Protein AF-A0A0A5HXQ7-F1 (afdb_monomer_lite)

pLDDT: mean 71.56, std 8.6, range [37.03, 85.19]

Sequence (110 aa):
MSVITANWIISIINKSDFITLTEGSIRYRYRGQLSAYISSHIQMPKQASHQLSRFYWDLDKVALEILNLGLKERNAQRPEYMLPQIQLAIEPHYHALAKVYSADLLGRIF

Secondary structure (DSSP, 8-state):
--HHHHHHHHHHHHHS-TTT--HHHHHHHSTTHHHHHHHHHS---SS--HHHHHHHHHHHHHHHHHHHHHHHH-SSS-GGGGHHHHHHHHHHHHHHHHTTS-HHHHHHH-

Structure (mmCIF, N/CA/C/O backbone):
data_AF-A0A0A5HXQ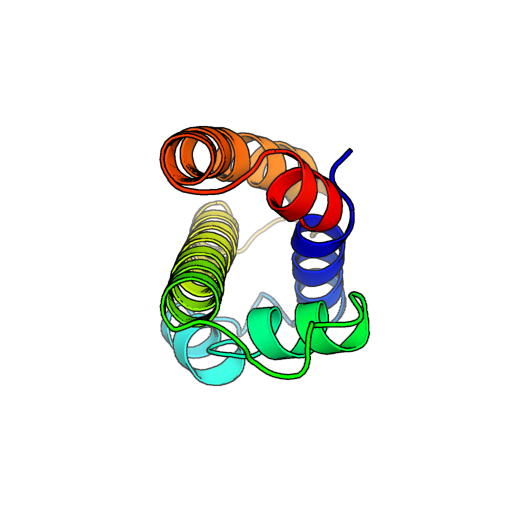7-F1
#
_entry.id   AF-A0A0A5HXQ7-F1
#
loop_
_atom_site.group_PDB
_atom_site.id
_atom_site.type_symbol
_atom_site.label_atom_id
_atom_site.label_alt_id
_atom_site.label_comp_id
_atom_site.label_asym_id
_atom_site.label_entity_id
_atom_site.label_seq_id
_atom_site.pdbx_PDB_ins_code
_atom_site.Cartn_x
_atom_site.Cartn_y
_atom_site.Cartn_z
_atom_site.occupancy
_atom_site.B_iso_or_equiv
_atom_site.auth_seq_id
_atom_site.auth_comp_id
_atom_site.auth_asym_id
_atom_site.auth_atom_id
_atom_site.pdbx_PDB_model_num
ATOM 1 N N . MET A 1 1 ? 3.693 14.215 -6.697 1.00 37.03 1 MET A N 1
ATOM 2 C CA . MET A 1 1 ? 2.608 13.556 -5.940 1.00 37.03 1 MET A CA 1
ATOM 3 C C . MET A 1 1 ? 2.292 12.305 -6.727 1.00 37.03 1 MET A C 1
ATOM 5 O O . MET A 1 1 ? 2.078 12.439 -7.918 1.00 37.03 1 MET A O 1
ATOM 9 N N . SER A 1 2 ? 2.378 11.115 -6.170 1.00 53.16 2 SER A N 1
ATOM 10 C CA . SER A 1 2 ? 1.817 10.677 -4.899 1.00 53.16 2 SER A CA 1
ATOM 11 C C . SER A 1 2 ? 0.629 9.727 -5.067 1.00 53.16 2 SER A C 1
ATOM 13 O O . SER A 1 2 ? 0.005 9.399 -4.068 1.00 53.16 2 SER A O 1
ATOM 15 N N . VAL A 1 3 ? 0.164 9.446 -6.291 1.00 61.25 3 VAL A N 1
ATOM 16 C CA . VAL A 1 3 ? -1.292 9.344 -6.518 1.00 61.25 3 VAL A CA 1
ATOM 17 C C . VAL A 1 3 ? -1.858 7.974 -6.154 1.00 61.25 3 VAL A C 1
ATOM 19 O O . VAL A 1 3 ? -2.848 7.906 -5.435 1.00 61.25 3 VAL A O 1
ATOM 22 N N . ILE A 1 4 ? -1.276 6.868 -6.619 1.00 69.75 4 ILE A N 1
ATOM 23 C CA . ILE A 1 4 ? -1.987 5.577 -6.588 1.00 69.75 4 ILE A CA 1
ATOM 24 C C . ILE A 1 4 ? -1.945 4.931 -5.202 1.00 69.75 4 ILE A C 1
ATOM 26 O O . ILE A 1 4 ? -2.989 4.532 -4.685 1.00 69.75 4 ILE A O 1
ATOM 30 N N . THR A 1 5 ? -0.772 4.861 -4.570 1.00 70.69 5 THR A N 1
ATOM 31 C CA . THR A 1 5 ? -0.638 4.238 -3.241 1.00 70.69 5 THR A CA 1
ATOM 32 C C . THR A 1 5 ? -1.362 5.050 -2.168 1.00 70.69 5 THR A C 1
ATOM 34 O O . THR A 1 5 ? -2.112 4.482 -1.373 1.00 70.69 5 THR A O 1
ATOM 37 N N . ALA A 1 6 ? -1.222 6.382 -2.178 1.00 70.81 6 ALA A N 1
ATOM 38 C CA . ALA A 1 6 ? -1.939 7.241 -1.239 1.00 70.81 6 ALA A CA 1
ATOM 39 C C . ALA A 1 6 ? -3.460 7.171 -1.452 1.00 70.81 6 ALA A C 1
ATOM 41 O O . ALA A 1 6 ? -4.195 6.985 -0.485 1.00 70.81 6 ALA A O 1
ATOM 42 N N . ASN A 1 7 ? -3.948 7.222 -2.700 1.00 73.88 7 ASN A N 1
ATOM 43 C CA . ASN A 1 7 ? -5.384 7.097 -2.983 1.00 73.88 7 ASN A CA 1
ATOM 44 C 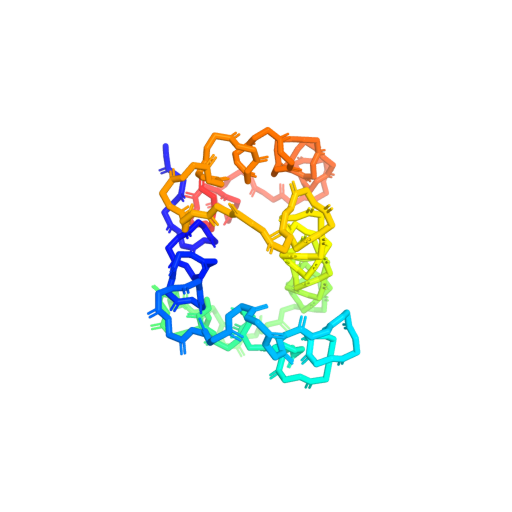C . ASN A 1 7 ? -5.950 5.745 -2.549 1.00 73.88 7 ASN A C 1
ATOM 46 O O . ASN A 1 7 ? -7.075 5.683 -2.050 1.00 73.88 7 ASN A O 1
ATOM 50 N N . TRP A 1 8 ? -5.185 4.665 -2.711 1.00 78.75 8 TRP A N 1
ATOM 51 C CA . TRP A 1 8 ? -5.596 3.347 -2.242 1.00 78.75 8 TRP A CA 1
ATOM 52 C C . TRP A 1 8 ? -5.744 3.307 -0.717 1.00 78.75 8 TRP A C 1
ATOM 54 O O . TRP A 1 8 ? -6.784 2.870 -0.215 1.00 78.75 8 TRP A O 1
ATOM 64 N N . ILE A 1 9 ? -4.754 3.830 0.015 1.00 75.38 9 ILE A N 1
ATOM 65 C CA . ILE A 1 9 ? -4.790 3.928 1.481 1.00 75.38 9 ILE A CA 1
ATOM 66 C C . ILE A 1 9 ? -5.987 4.784 1.928 1.00 75.38 9 ILE A C 1
ATOM 68 O O . ILE A 1 9 ? -6.769 4.344 2.769 1.00 75.38 9 ILE A O 1
ATOM 72 N N . ILE A 1 10 ? -6.202 5.953 1.315 1.00 73.44 10 ILE A N 1
ATOM 73 C CA . ILE A 1 10 ? -7.352 6.833 1.595 1.00 73.44 10 ILE A CA 1
ATOM 74 C C . ILE A 1 10 ? -8.681 6.113 1.320 1.00 73.44 10 ILE A C 1
ATOM 76 O O . ILE A 1 10 ? -9.624 6.218 2.103 1.00 73.44 10 ILE A O 1
ATOM 80 N N . SER A 1 11 ? -8.768 5.345 0.231 1.00 77.75 11 SER A N 1
ATOM 81 C CA . SER A 1 11 ? -9.949 4.543 -0.110 1.00 77.75 11 SER A CA 1
ATOM 82 C C . SER A 1 11 ? -10.278 3.518 0.977 1.00 77.75 11 SER A C 1
ATOM 84 O O . SER A 1 11 ? -11.445 3.372 1.343 1.00 77.75 11 SER A O 1
ATOM 86 N N . ILE A 1 12 ? -9.269 2.810 1.495 1.00 76.94 12 ILE A N 1
ATOM 87 C CA . ILE A 1 12 ? -9.452 1.860 2.601 1.00 76.94 12 ILE A CA 1
ATOM 88 C C . ILE A 1 12 ? -9.931 2.594 3.840 1.00 76.94 12 ILE A C 1
ATOM 90 O O . ILE A 1 12 ? -10.884 2.158 4.484 1.00 76.94 12 ILE A O 1
ATOM 94 N N . ILE A 1 13 ? -9.286 3.715 4.140 1.00 72.62 13 ILE A N 1
ATOM 95 C CA . ILE A 1 13 ? -9.577 4.517 5.313 1.00 72.62 13 ILE A CA 1
ATOM 96 C C . ILE A 1 13 ? -11.037 4.986 5.297 1.00 72.62 13 ILE A C 1
ATOM 98 O O . ILE A 1 13 ? -11.768 4.769 6.253 1.00 72.62 13 ILE A O 1
ATOM 102 N N . ASN A 1 14 ? -11.517 5.522 4.178 1.00 72.44 14 ASN A N 1
ATOM 103 C CA . ASN A 1 14 ? -12.885 6.033 4.074 1.00 72.44 14 ASN A CA 1
ATOM 104 C C . ASN A 1 14 ? -13.972 4.945 4.127 1.00 72.44 14 ASN A C 1
ATOM 106 O O . ASN A 1 14 ? -15.138 5.261 4.355 1.00 72.44 14 ASN A O 1
ATOM 110 N N . LYS A 1 15 ? -13.621 3.677 3.883 1.00 75.75 15 LYS A N 1
ATOM 111 C CA . LYS A 1 15 ? -14.564 2.543 3.847 1.00 75.75 15 LYS A CA 1
ATOM 112 C C . LYS A 1 15 ? -14.491 1.646 5.082 1.00 75.75 15 LYS A C 1
ATOM 114 O O . LYS A 1 15 ? -15.309 0.737 5.211 1.00 75.75 15 LYS A O 1
ATOM 119 N N . SER A 1 16 ? -13.504 1.851 5.950 1.00 73.81 16 SER A N 1
ATOM 120 C CA . SER A 1 16 ? -13.252 0.983 7.100 1.00 73.81 16 SER A CA 1
ATOM 121 C C . SER A 1 16 ? -13.843 1.571 8.373 1.00 73.81 16 SER A C 1
ATOM 123 O O . SER A 1 16 ? -13.644 2.743 8.676 1.00 73.81 16 SER A O 1
ATOM 125 N N . ASP A 1 17 ? -14.512 0.732 9.161 1.00 71.06 17 ASP A N 1
ATOM 126 C CA . ASP A 1 17 ? -14.817 1.061 10.551 1.00 71.06 17 ASP A CA 1
ATOM 127 C C . ASP A 1 17 ? -13.576 0.807 11.417 1.00 71.06 17 ASP A C 1
ATOM 129 O O . ASP A 1 17 ? -13.220 -0.338 11.714 1.00 71.06 17 ASP A O 1
ATOM 133 N N . PHE A 1 18 ? -12.913 1.891 11.810 1.00 65.31 18 PHE A N 1
ATOM 134 C CA . PHE A 1 18 ? -11.675 1.862 12.588 1.00 65.31 18 PHE A CA 1
ATOM 135 C C . PHE A 1 18 ? -11.840 1.331 14.006 1.00 65.31 18 PHE A C 1
ATOM 137 O O . PHE A 1 18 ? -10.861 0.868 14.578 1.00 65.31 18 PHE A O 1
ATOM 144 N N . ILE A 1 19 ? -13.054 1.338 14.558 1.00 64.75 19 ILE A N 1
ATOM 145 C CA . ILE A 1 19 ? -13.314 0.807 15.903 1.00 64.75 19 ILE A CA 1
ATOM 146 C C . ILE A 1 19 ? -13.135 -0.719 15.912 1.00 64.75 19 ILE A C 1
ATOM 148 O O . ILE A 1 19 ? -12.761 -1.311 16.923 1.00 64.75 19 ILE A O 1
ATOM 152 N N . THR A 1 20 ? -13.372 -1.365 14.768 1.00 69.62 20 THR A N 1
ATOM 153 C CA . THR A 1 20 ? -13.322 -2.827 14.618 1.00 69.62 20 THR A CA 1
ATOM 154 C C . THR A 1 20 ? -12.070 -3.322 13.894 1.00 69.62 20 THR A C 1
ATOM 156 O O . THR A 1 20 ? -11.840 -4.533 13.796 1.00 69.62 20 THR A O 1
ATOM 159 N N . LEU A 1 21 ? -11.255 -2.409 13.359 1.00 71.44 21 LEU A N 1
ATOM 160 C CA . LEU A 1 21 ? -10.096 -2.758 12.553 1.00 71.44 21 LEU A CA 1
ATOM 161 C C . LEU A 1 21 ? -8.926 -3.150 13.462 1.00 71.44 21 LEU A C 1
ATOM 163 O O . LEU A 1 21 ? -8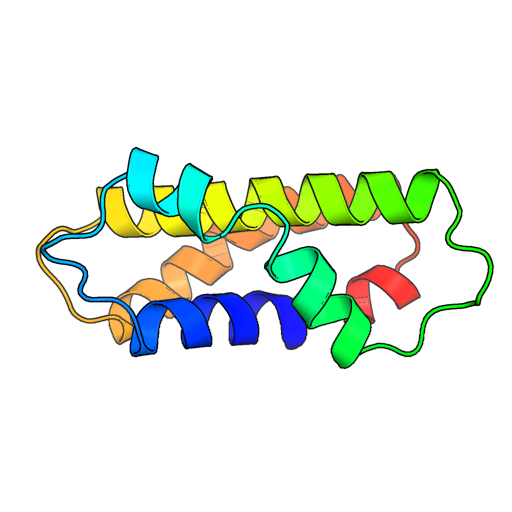.391 -2.344 14.213 1.00 71.44 21 LEU A O 1
ATOM 167 N N . THR A 1 22 ? -8.506 -4.410 13.380 1.00 74.94 22 THR A N 1
ATOM 168 C CA . THR A 1 22 ? -7.320 -4.920 14.082 1.00 74.94 22 THR A CA 1
ATOM 169 C C . THR A 1 22 ? -6.137 -5.071 13.129 1.00 74.94 22 THR A C 1
ATOM 171 O O . THR A 1 22 ? -6.321 -5.206 11.917 1.00 74.94 22 THR A O 1
ATOM 174 N N . GLU A 1 23 ? -4.915 -5.155 13.665 1.00 72.88 23 GLU A N 1
ATOM 175 C CA . GLU A 1 23 ? -3.719 -5.475 12.867 1.00 72.88 23 GLU A CA 1
ATOM 176 C C . GLU A 1 23 ? -3.907 -6.780 12.062 1.00 72.88 23 GLU A C 1
ATOM 178 O O . GLU A 1 23 ? -3.569 -6.855 10.878 1.00 72.88 23 GLU A O 1
ATOM 183 N N . GLY A 1 24 ? -4.527 -7.796 12.675 1.00 77.94 24 GLY A N 1
ATOM 184 C CA . GLY A 1 24 ? -4.885 -9.044 11.996 1.00 77.94 24 GLY A CA 1
ATOM 185 C C . GLY A 1 24 ? -5.893 -8.839 10.860 1.00 77.94 24 GLY A C 1
ATOM 186 O O . GLY A 1 24 ? -5.735 -9.424 9.788 1.00 77.94 24 GLY A O 1
ATOM 187 N N . SER A 1 25 ? -6.883 -7.960 11.051 1.00 79.19 25 SER A N 1
ATOM 188 C CA . SER A 1 25 ? -7.862 -7.616 10.012 1.00 79.19 25 SER A CA 1
ATOM 189 C C . SER A 1 25 ? -7.210 -6.931 8.815 1.00 79.19 25 SER A C 1
ATOM 191 O O . SER A 1 25 ? -7.559 -7.258 7.683 1.00 79.19 25 SER A O 1
ATOM 193 N N . ILE A 1 26 ? -6.241 -6.037 9.042 1.00 76.88 26 ILE A N 1
ATOM 194 C CA . ILE A 1 26 ? -5.493 -5.374 7.965 1.00 76.88 26 ILE A CA 1
ATOM 195 C C . ILE A 1 26 ? -4.730 -6.402 7.131 1.00 76.88 26 ILE A C 1
ATOM 197 O O . ILE A 1 26 ? -4.914 -6.479 5.916 1.00 76.88 26 ILE A O 1
ATOM 201 N N . ARG A 1 27 ? -3.904 -7.222 7.793 1.00 77.69 27 ARG A N 1
ATOM 202 C CA . ARG A 1 27 ? -3.052 -8.213 7.120 1.00 77.69 27 ARG A CA 1
ATOM 203 C C . ARG A 1 27 ? -3.863 -9.277 6.385 1.00 77.69 27 ARG A C 1
ATOM 205 O O . ARG A 1 27 ? -3.404 -9.777 5.365 1.00 77.69 27 ARG A O 1
ATOM 212 N N . TYR A 1 28 ? -5.039 -9.644 6.894 1.00 82.75 28 TYR A N 1
ATOM 213 C CA . TYR A 1 28 ? -5.890 -10.644 6.253 1.00 82.75 28 TYR A CA 1
ATOM 214 C C . TYR A 1 28 ? -6.724 -10.062 5.104 1.00 82.75 28 TYR A C 1
ATOM 216 O O . TYR A 1 28 ? -6.747 -10.646 4.025 1.00 82.75 28 TYR A O 1
ATOM 224 N N . ARG A 1 29 ? -7.390 -8.913 5.300 1.00 83.00 29 ARG A N 1
ATOM 225 C CA . ARG A 1 29 ? -8.314 -8.355 4.295 1.00 83.00 29 ARG A CA 1
ATOM 226 C C . ARG A 1 29 ? -7.598 -7.698 3.123 1.00 83.00 29 ARG A C 1
ATOM 228 O O . ARG A 1 29 ? -8.056 -7.849 1.997 1.00 83.00 29 ARG A O 1
ATOM 235 N N . TYR A 1 30 ? -6.517 -6.962 3.374 1.00 82.56 30 TYR A N 1
ATOM 236 C CA . TYR A 1 30 ? -5.933 -6.064 2.369 1.00 82.56 30 TYR A CA 1
ATOM 237 C C . TYR A 1 30 ? -4.689 -6.621 1.676 1.00 82.56 30 TYR A C 1
ATOM 239 O O . TYR A 1 30 ? -4.178 -5.997 0.748 1.00 82.56 30 TYR A O 1
ATOM 247 N N . ARG A 1 31 ? -4.226 -7.813 2.067 1.00 81.94 31 ARG A N 1
ATOM 248 C CA . ARG A 1 31 ? -3.113 -8.492 1.396 1.00 81.94 31 ARG A CA 1
ATOM 249 C C . ARG A 1 31 ? -3.446 -8.783 -0.068 1.00 81.94 31 ARG A C 1
ATOM 251 O O . ARG A 1 31 ? -4.498 -9.324 -0.390 1.00 81.94 31 ARG A O 1
ATOM 258 N N . GLY A 1 32 ? -2.518 -8.438 -0.945 1.00 81.44 32 GLY A N 1
ATOM 259 C CA . GLY A 1 32 ? -2.591 -8.514 -2.399 1.00 81.44 32 GLY A CA 1
ATOM 260 C C . GLY A 1 32 ? -3.505 -7.470 -3.042 1.00 81.44 32 GLY A C 1
ATOM 261 O O . GLY A 1 32 ? -3.526 -7.367 -4.270 1.00 81.44 32 GLY A O 1
ATOM 262 N N . GLN A 1 33 ? -4.268 -6.693 -2.263 1.00 85.19 33 GLN A N 1
ATOM 263 C CA . GLN A 1 33 ? -5.268 -5.786 -2.824 1.00 85.19 33 GLN A CA 1
ATOM 264 C C . GLN A 1 33 ? -4.659 -4.504 -3.395 1.00 85.19 33 GLN A C 1
ATOM 266 O O . GLN A 1 33 ? -5.204 -3.983 -4.369 1.00 85.19 33 GLN A O 1
ATOM 271 N N . LEU A 1 34 ? -3.535 -4.009 -2.860 1.00 81.94 34 LEU A N 1
ATOM 272 C CA . LEU A 1 34 ? -2.844 -2.861 -3.460 1.00 81.94 34 LEU A CA 1
ATOM 273 C C . LEU A 1 34 ? -2.270 -3.257 -4.819 1.00 81.94 34 LEU A C 1
ATOM 275 O O . LEU A 1 34 ? -2.422 -2.529 -5.794 1.00 81.94 34 LEU A O 1
ATOM 279 N N . SER A 1 35 ? -1.684 -4.448 -4.908 1.00 80.25 35 SER A N 1
ATOM 280 C CA . SER A 1 35 ? -1.166 -4.996 -6.168 1.00 80.25 35 SER A CA 1
ATOM 281 C C . SER A 1 35 ? -2.258 -5.090 -7.247 1.00 80.25 35 SER A C 1
ATOM 283 O O . SER A 1 35 ? -2.061 -4.663 -8.389 1.00 80.25 35 SER A O 1
ATOM 285 N N . ALA A 1 36 ? -3.441 -5.595 -6.877 1.00 82.38 36 ALA A N 1
ATOM 286 C CA . ALA A 1 36 ? -4.606 -5.647 -7.760 1.00 82.38 36 ALA A CA 1
ATOM 287 C C . ALA A 1 36 ? -5.118 -4.247 -8.146 1.00 82.38 36 ALA A C 1
ATOM 289 O O . ALA A 1 36 ? -5.454 -4.014 -9.307 1.00 82.38 36 ALA A O 1
ATOM 290 N N . TYR A 1 37 ? -5.136 -3.304 -7.199 1.00 84.81 37 TYR A N 1
ATOM 291 C CA . TYR A 1 37 ? -5.525 -1.917 -7.450 1.00 84.81 37 TYR A CA 1
ATOM 292 C C . TYR A 1 37 ? -4.560 -1.215 -8.410 1.00 84.81 37 TYR A C 1
ATOM 294 O O . TYR A 1 37 ? -4.995 -0.584 -9.367 1.00 84.81 37 TYR A O 1
ATOM 302 N N . ILE A 1 38 ? -3.248 -1.367 -8.229 1.00 78.88 38 ILE A N 1
ATOM 303 C CA . ILE A 1 38 ? -2.267 -0.780 -9.147 1.00 78.88 38 ILE A CA 1
ATOM 304 C C . ILE A 1 38 ? -2.416 -1.386 -10.547 1.00 78.88 38 ILE A C 1
ATOM 306 O O . ILE A 1 38 ? -2.400 -0.654 -11.533 1.00 78.88 38 ILE A O 1
ATOM 310 N N . SER A 1 39 ? -2.632 -2.700 -10.641 1.00 79.00 39 SER A N 1
ATOM 311 C CA . SER A 1 39 ? -2.811 -3.388 -11.928 1.00 79.00 39 SER A CA 1
ATOM 312 C C . SER A 1 39 ? -4.044 -2.910 -12.704 1.00 79.00 39 SER A C 1
ATOM 314 O O . SER A 1 39 ? -4.060 -2.997 -13.929 1.00 79.00 39 SER A O 1
ATOM 316 N N . SER A 1 40 ? -5.075 -2.399 -12.020 1.00 81.56 40 SER A N 1
ATOM 317 C CA . SER A 1 40 ? -6.254 -1.821 -12.677 1.00 81.56 40 SER A CA 1
ATOM 318 C C . SER A 1 40 ? -6.080 -0.355 -13.088 1.00 81.56 40 SER A C 1
ATOM 320 O O . SER A 1 40 ? -6.822 0.115 -13.946 1.00 81.56 40 SER A O 1
ATOM 322 N N . HIS A 1 41 ? -5.096 0.355 -12.525 1.00 79.25 41 HIS A N 1
ATOM 323 C CA . HIS A 1 41 ? -4.833 1.775 -12.806 1.00 79.25 41 HIS A CA 1
ATOM 324 C C . HIS A 1 41 ? -3.603 2.001 -13.695 1.00 79.25 41 HIS A C 1
ATOM 326 O O . HIS A 1 41 ? -3.465 3.062 -14.301 1.00 79.25 41 HIS A O 1
ATOM 332 N N . ILE A 1 42 ? -2.717 1.010 -13.806 1.00 77.00 42 ILE A N 1
ATOM 333 C CA . ILE A 1 42 ? -1.531 1.047 -14.659 1.00 77.00 42 ILE A CA 1
ATOM 334 C C . ILE A 1 42 ? -1.609 -0.117 -15.646 1.00 77.00 42 ILE A C 1
ATOM 336 O O . ILE A 1 42 ? -1.599 -1.280 -15.249 1.00 77.00 42 ILE A O 1
ATOM 340 N N . GLN A 1 43 ? -1.626 0.184 -16.949 1.00 68.50 43 GLN A N 1
ATOM 341 C CA . GLN A 1 43 ? -1.481 -0.850 -17.974 1.00 68.50 43 GLN A CA 1
ATOM 342 C C . GLN A 1 43 ? -0.094 -1.492 -17.881 1.00 68.50 43 GLN A C 1
ATOM 344 O O . GLN A 1 43 ? 0.931 -0.861 -18.144 1.00 68.50 43 GLN A O 1
ATOM 349 N N . MET A 1 44 ? -0.083 -2.764 -17.491 1.00 64.75 44 MET A N 1
ATOM 350 C CA . MET A 1 44 ? 1.127 -3.556 -17.323 1.00 64.75 44 MET A CA 1
ATOM 351 C C . MET A 1 44 ? 1.583 -4.160 -18.658 1.00 64.75 44 MET A C 1
ATOM 353 O O . MET A 1 44 ? 0.748 -4.608 -19.452 1.00 64.75 44 MET A O 1
ATOM 357 N N . PRO A 1 45 ? 2.899 -4.272 -18.904 1.00 63.06 45 PRO A N 1
ATOM 358 C CA . PRO A 1 45 ? 3.391 -5.154 -19.951 1.00 63.06 45 PRO A CA 1
ATOM 359 C C . PRO A 1 45 ? 2.978 -6.604 -19.640 1.00 63.06 45 PRO A C 1
ATOM 361 O O . PRO A 1 45 ? 3.109 -7.071 -18.511 1.00 63.06 45 PRO A O 1
ATOM 364 N N . LYS A 1 46 ? 2.484 -7.331 -20.655 1.00 60.62 46 LYS A N 1
ATOM 365 C CA . LYS A 1 46 ? 1.919 -8.696 -20.529 1.00 60.62 46 LYS A CA 1
ATOM 366 C C . LYS A 1 46 ? 2.879 -9.730 -19.921 1.00 60.62 46 LYS A C 1
ATOM 368 O O . LYS A 1 46 ? 2.438 -10.781 -19.471 1.00 60.62 46 LYS A O 1
ATOM 373 N N . GLN A 1 47 ? 4.176 -9.440 -19.908 1.00 59.41 47 GLN A N 1
ATOM 374 C CA . GLN A 1 47 ? 5.191 -10.211 -19.201 1.00 59.41 47 GLN A CA 1
ATOM 375 C C . GLN A 1 47 ? 5.541 -9.473 -17.907 1.00 59.41 47 GLN A C 1
ATOM 377 O O . GLN A 1 47 ? 6.484 -8.684 -17.865 1.00 59.41 47 GLN A O 1
ATOM 382 N N . ALA A 1 48 ? 4.764 -9.706 -16.849 1.00 60.47 48 ALA A N 1
ATOM 383 C CA . ALA A 1 48 ? 5.134 -9.227 -15.526 1.00 60.47 48 ALA A CA 1
ATOM 384 C C . ALA A 1 48 ? 6.430 -9.937 -15.114 1.00 60.47 48 ALA A C 1
ATOM 386 O O . ALA A 1 48 ? 6.435 -11.135 -14.823 1.00 60.47 48 ALA A O 1
ATOM 387 N N . SER A 1 49 ? 7.552 -9.218 -15.144 1.00 70.94 49 SER A N 1
ATOM 388 C CA . SER A 1 49 ? 8.824 -9.779 -14.704 1.00 70.94 49 SER A CA 1
ATOM 389 C C . SER A 1 49 ? 8.728 -10.153 -13.221 1.00 70.94 49 SER A C 1
ATOM 391 O O . SER A 1 49 ? 8.002 -9.536 -12.437 1.00 70.94 49 SER A O 1
ATOM 393 N N . HIS A 1 50 ? 9.486 -11.161 -12.799 1.00 79.00 50 HIS A N 1
ATOM 394 C CA . HIS A 1 50 ? 9.560 -11.550 -11.388 1.00 79.00 50 HIS A CA 1
ATOM 395 C C . HIS A 1 50 ? 9.967 -10.372 -10.471 1.00 79.00 50 HIS A C 1
ATOM 397 O O . HIS A 1 50 ? 9.527 -10.293 -9.326 1.00 79.00 50 HIS A O 1
ATOM 403 N N . GLN A 1 51 ? 10.741 -9.412 -10.989 1.00 74.06 51 GLN A N 1
ATOM 404 C CA . GLN A 1 51 ? 11.077 -8.165 -10.293 1.00 74.06 51 GLN A CA 1
ATOM 405 C C . GLN A 1 51 ? 9.845 -7.283 -10.049 1.00 74.06 51 GLN A C 1
ATOM 407 O O . GLN A 1 51 ? 9.695 -6.747 -8.957 1.00 74.06 51 GLN A O 1
ATOM 412 N N . LEU A 1 52 ? 8.937 -7.184 -11.023 1.00 74.38 52 LEU A N 1
ATOM 413 C CA . LEU A 1 52 ? 7.688 -6.430 -10.907 1.00 74.38 52 LEU A CA 1
ATOM 414 C C . LEU A 1 52 ? 6.748 -7.045 -9.857 1.00 74.38 52 LEU A C 1
ATOM 416 O O . LEU A 1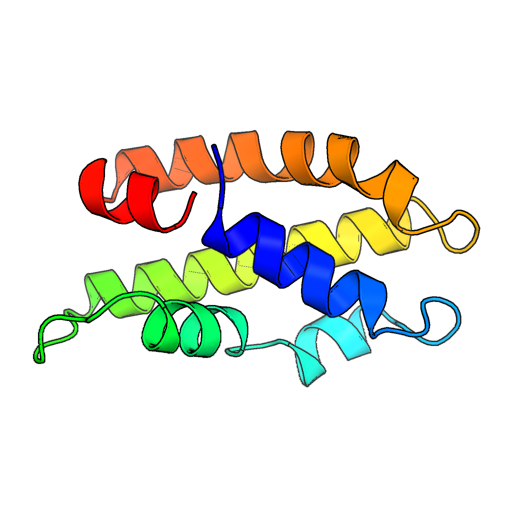 52 ? 6.149 -6.337 -9.056 1.00 74.38 52 LEU A O 1
ATOM 420 N N . SER A 1 53 ? 6.672 -8.378 -9.812 1.00 78.25 53 SER A N 1
ATOM 421 C CA . SER A 1 53 ? 5.884 -9.088 -8.792 1.00 78.25 53 SER A CA 1
ATOM 422 C C . SER A 1 53 ? 6.451 -8.885 -7.382 1.00 78.25 53 SER A C 1
ATOM 424 O O . SER A 1 53 ? 5.693 -8.675 -6.437 1.00 78.25 53 SER A O 1
ATOM 426 N N . ARG A 1 54 ? 7.785 -8.906 -7.232 1.00 80.31 54 ARG A N 1
ATOM 427 C CA . ARG A 1 54 ? 8.451 -8.593 -5.955 1.00 80.31 54 ARG A CA 1
ATOM 428 C C . ARG A 1 54 ? 8.203 -7.159 -5.518 1.00 80.31 54 ARG A C 1
ATOM 430 O O . ARG A 1 54 ? 7.873 -6.930 -4.363 1.00 80.31 54 ARG A O 1
ATOM 437 N N . PHE A 1 55 ? 8.307 -6.225 -6.452 1.00 79.06 55 PHE A N 1
ATOM 438 C CA . PHE A 1 55 ? 8.029 -4.824 -6.202 1.00 79.06 55 PHE A CA 1
ATOM 439 C C . PHE A 1 55 ? 6.616 -4.607 -5.658 1.00 79.06 55 PHE A C 1
ATOM 441 O O . PHE A 1 55 ? 6.451 -3.955 -4.631 1.00 79.06 55 PHE A O 1
ATOM 448 N N . TYR A 1 56 ? 5.608 -5.219 -6.282 1.00 77.62 56 TYR A N 1
ATOM 449 C CA . TYR A 1 56 ? 4.238 -5.153 -5.783 1.00 77.62 56 TYR A CA 1
ATOM 450 C C . TYR A 1 56 ? 4.077 -5.750 -4.401 1.00 77.62 56 TYR A C 1
ATOM 452 O O . TYR A 1 56 ? 3.438 -5.146 -3.551 1.00 77.62 56 TYR A O 1
ATOM 460 N N . TRP A 1 57 ? 4.711 -6.890 -4.153 1.00 81.06 57 TRP A N 1
ATOM 461 C CA . TRP A 1 57 ? 4.691 -7.511 -2.839 1.00 81.06 57 TRP A CA 1
ATOM 462 C C . TRP A 1 57 ? 5.316 -6.625 -1.755 1.00 81.06 57 TRP A C 1
ATOM 464 O O . TRP A 1 57 ? 4.820 -6.580 -0.630 1.00 81.06 57 TRP A O 1
ATOM 474 N N . ASP A 1 58 ? 6.393 -5.910 -2.078 1.00 80.50 58 ASP A N 1
ATOM 475 C CA . ASP A 1 58 ? 7.037 -4.986 -1.147 1.00 80.50 58 ASP A CA 1
ATOM 476 C C . ASP A 1 58 ? 6.190 -3.727 -0.918 1.00 80.50 58 ASP A C 1
ATOM 478 O O . ASP A 1 58 ? 6.053 -3.299 0.226 1.00 80.50 58 ASP A O 1
ATOM 482 N N . LEU A 1 59 ? 5.531 -3.197 -1.953 1.00 77.44 59 LEU A N 1
ATOM 483 C CA . LEU A 1 59 ? 4.544 -2.119 -1.806 1.00 77.44 59 LEU A CA 1
ATOM 484 C C . LEU A 1 59 ? 3.373 -2.520 -0.911 1.00 77.44 59 LEU A C 1
ATOM 486 O O . LEU A 1 59 ? 2.940 -1.745 -0.063 1.00 77.44 59 LEU A O 1
ATOM 490 N N . ASP A 1 60 ? 2.875 -3.739 -1.091 1.00 80.75 60 ASP A N 1
ATOM 491 C CA . ASP A 1 60 ? 1.773 -4.296 -0.318 1.00 80.75 60 ASP A CA 1
ATOM 492 C C . ASP A 1 60 ? 2.146 -4.351 1.174 1.00 80.75 60 ASP A C 1
ATOM 494 O O . ASP A 1 60 ? 1.391 -3.885 2.022 1.00 80.75 60 ASP A O 1
ATOM 498 N N . LYS A 1 61 ? 3.361 -4.813 1.511 1.00 81.44 61 LYS A N 1
ATOM 499 C CA . LYS A 1 61 ? 3.870 -4.786 2.896 1.00 81.44 61 LYS A CA 1
ATOM 500 C C . LYS A 1 61 ? 3.941 -3.372 3.460 1.00 81.44 61 LYS A C 1
ATOM 502 O O . LYS A 1 61 ? 3.488 -3.160 4.580 1.00 81.44 61 LYS A O 1
ATOM 507 N N . VAL A 1 62 ? 4.501 -2.437 2.694 1.00 78.62 62 VAL A N 1
ATOM 508 C CA . VAL A 1 62 ? 4.657 -1.035 3.097 1.00 78.62 62 VAL A CA 1
ATOM 509 C C . VAL A 1 62 ? 3.297 -0.419 3.400 1.00 78.62 62 VAL A C 1
ATOM 511 O O . VAL A 1 62 ? 3.094 0.154 4.464 1.00 78.62 62 VAL A O 1
ATOM 514 N N . ALA A 1 63 ? 2.323 -0.594 2.510 1.00 78.44 63 ALA A N 1
ATOM 515 C CA . ALA A 1 63 ? 0.995 -0.035 2.702 1.00 78.44 63 ALA A CA 1
ATOM 516 C C . ALA A 1 63 ? 0.258 -0.664 3.898 1.00 78.44 63 ALA A C 1
ATOM 518 O O . ALA A 1 63 ? -0.433 0.042 4.633 1.00 78.44 63 ALA A O 1
ATOM 519 N N . LEU A 1 64 ? 0.446 -1.964 4.152 1.00 80.44 64 LEU A N 1
ATOM 520 C CA . LEU A 1 64 ? -0.075 -2.625 5.355 1.00 80.44 64 LEU A CA 1
ATOM 521 C C . LEU A 1 64 ? 0.606 -2.120 6.637 1.00 80.44 64 LEU A C 1
ATOM 523 O O . LEU A 1 64 ? -0.067 -1.969 7.655 1.00 80.44 64 LEU A O 1
ATOM 527 N N . GLU A 1 65 ? 1.914 -1.858 6.604 1.00 78.12 65 GLU A N 1
ATOM 528 C CA . GLU A 1 65 ? 2.658 -1.275 7.724 1.00 78.12 65 GLU A CA 1
ATOM 529 C C . GLU A 1 65 ? 2.169 0.142 8.029 1.00 78.12 65 GLU A C 1
ATOM 531 O O . GLU A 1 65 ? 1.881 0.441 9.183 1.00 78.12 65 GLU A O 1
ATOM 536 N N . ILE A 1 66 ? 1.956 0.966 7.003 1.00 74.69 66 ILE A N 1
ATOM 537 C CA . ILE A 1 66 ? 1.394 2.314 7.137 1.00 74.69 66 ILE A CA 1
ATOM 538 C C . ILE A 1 66 ? -0.019 2.276 7.728 1.00 74.69 66 ILE A C 1
ATOM 540 O O . ILE A 1 66 ? -0.314 3.018 8.661 1.00 74.69 66 ILE A O 1
ATOM 544 N N . LEU A 1 67 ? -0.893 1.395 7.229 1.00 76.12 67 LEU A N 1
ATOM 545 C CA . LEU A 1 67 ? -2.238 1.219 7.789 1.00 76.12 67 LEU A CA 1
ATOM 546 C C . LEU A 1 67 ? -2.178 0.762 9.255 1.00 76.12 67 LEU A C 1
ATOM 548 O O . LEU A 1 67 ? -2.974 1.212 10.075 1.00 76.12 67 LEU A O 1
ATOM 552 N N . ASN A 1 68 ? -1.226 -0.109 9.600 1.00 77.00 68 ASN A N 1
ATOM 553 C CA . ASN A 1 68 ? -1.031 -0.579 10.969 1.00 77.00 68 ASN A CA 1
ATOM 554 C C . ASN A 1 68 ? -0.483 0.517 11.895 1.00 77.00 68 ASN A C 1
ATOM 556 O O . ASN A 1 68 ? -0.957 0.651 13.020 1.00 77.00 68 ASN A O 1
ATOM 560 N N . LEU A 1 69 ? 0.493 1.304 11.436 1.00 73.12 69 LEU A N 1
ATOM 561 C CA . LEU A 1 69 ? 1.012 2.468 12.157 1.00 73.12 69 LEU A CA 1
ATOM 562 C C . LEU A 1 69 ? -0.098 3.490 12.371 1.00 73.12 69 LEU A C 1
ATOM 564 O O . LEU A 1 69 ? -0.318 3.910 13.499 1.00 73.12 69 LEU A O 1
ATOM 568 N N . GLY A 1 70 ? -0.877 3.780 11.330 1.00 67.69 70 GLY A N 1
ATOM 569 C CA . GLY A 1 70 ? -2.044 4.643 11.421 1.00 67.69 70 GLY A CA 1
ATOM 570 C C . GLY A 1 70 ? -3.087 4.154 12.438 1.00 67.69 70 GLY A C 1
ATOM 571 O O . GLY A 1 70 ? -3.607 4.954 13.212 1.00 67.69 70 GLY A O 1
ATOM 572 N N . LEU A 1 71 ? -3.359 2.844 12.502 1.00 64.62 71 LEU A N 1
ATOM 573 C CA . LEU A 1 71 ? -4.219 2.271 13.547 1.00 64.62 71 LEU A CA 1
ATOM 574 C C . LEU A 1 71 ? -3.626 2.405 14.953 1.00 64.62 71 LEU A C 1
ATOM 576 O O . LEU A 1 71 ? -4.343 2.743 15.895 1.00 64.62 71 LEU A O 1
ATOM 580 N N . LYS A 1 72 ? -2.327 2.121 15.111 1.00 64.50 72 LYS A N 1
ATOM 581 C CA . LYS A 1 72 ? -1.622 2.234 16.399 1.00 64.50 72 LYS A CA 1
ATOM 582 C C . LYS A 1 72 ? -1.581 3.678 16.884 1.00 64.50 72 LYS A C 1
ATOM 584 O O . LYS A 1 72 ? -1.717 3.917 18.081 1.00 64.50 72 LYS A O 1
ATOM 589 N N . GLU A 1 73 ? -1.443 4.622 15.958 1.00 62.62 73 GLU A N 1
ATOM 590 C CA . GLU A 1 73 ? -1.442 6.049 16.240 1.00 62.62 73 GLU A CA 1
ATOM 591 C C . GLU A 1 73 ? -2.826 6.592 16.599 1.00 62.62 73 GLU A C 1
ATOM 593 O O . GLU A 1 73 ? -2.848 7.641 17.243 1.00 62.62 73 GLU A O 1
ATOM 598 N N . ARG A 1 74 ? -3.953 5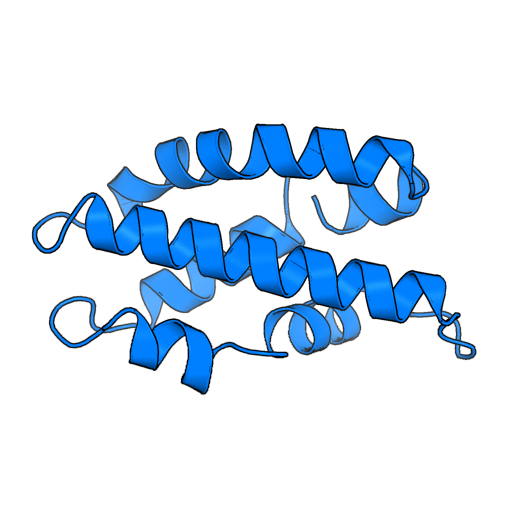.891 16.321 1.00 59.69 74 ARG A N 1
ATOM 599 C CA . ARG A 1 74 ? -5.208 6.080 17.086 1.00 59.69 74 ARG A CA 1
ATOM 600 C C . ARG A 1 74 ? -6.372 5.108 16.813 1.00 59.69 74 ARG A C 1
ATOM 602 O O . ARG A 1 74 ? -7.021 5.150 15.775 1.00 59.69 74 ARG A O 1
ATOM 609 N N . ASN A 1 75 ? -6.844 4.524 17.916 1.00 51.66 75 ASN A N 1
ATOM 610 C CA . ASN A 1 75 ? -8.251 4.194 18.197 1.00 51.66 75 ASN A CA 1
ATOM 611 C C . ASN A 1 75 ? -9.120 5.438 18.557 1.00 51.66 75 ASN A C 1
ATOM 613 O O . ASN A 1 75 ? -10.127 5.295 19.246 1.00 51.66 75 ASN A O 1
ATOM 617 N N . ALA A 1 76 ? -8.744 6.679 18.188 1.00 50.44 76 ALA A N 1
ATOM 618 C CA . ALA A 1 76 ? -9.451 7.878 18.687 1.00 50.44 76 ALA A CA 1
ATOM 619 C C . ALA A 1 76 ? -9.448 9.168 17.824 1.00 50.44 76 ALA A C 1
ATOM 621 O O . ALA A 1 76 ? -9.746 10.225 18.377 1.00 50.44 76 ALA A O 1
ATOM 622 N N . GLN A 1 77 ? -9.110 9.183 16.526 1.00 53.84 77 GLN A N 1
ATOM 623 C CA . GLN A 1 77 ? -9.307 10.384 15.675 1.00 53.84 77 GLN A CA 1
ATOM 624 C C . GLN A 1 77 ? -9.651 10.028 14.229 1.00 53.84 77 GLN A C 1
ATOM 626 O O . GLN A 1 77 ? -9.382 8.926 13.766 1.00 53.84 77 GLN A O 1
ATOM 631 N N . ARG A 1 78 ? -10.290 10.985 13.545 1.00 55.62 78 ARG A N 1
ATOM 632 C CA . ARG A 1 78 ? -10.794 10.845 12.177 1.00 55.62 78 ARG A CA 1
ATOM 633 C C . ARG A 1 78 ? -9.670 10.553 11.161 1.00 55.62 78 ARG A C 1
ATOM 635 O O . ARG A 1 78 ? -8.587 11.122 11.301 1.00 55.62 78 ARG A O 1
ATOM 642 N N . PRO A 1 79 ? -9.977 9.793 10.092 1.00 54.06 79 PRO A N 1
ATOM 643 C CA . PRO A 1 79 ? -9.163 9.586 8.887 1.00 54.06 79 PRO A CA 1
ATOM 644 C C . PRO A 1 79 ? -8.268 10.733 8.414 1.00 54.06 79 PRO A C 1
ATOM 646 O O . PRO A 1 79 ? -7.121 10.533 8.028 1.00 54.06 79 PRO A O 1
ATOM 649 N N . GLU A 1 80 ? -8.816 11.945 8.418 1.00 57.31 80 GLU A N 1
ATOM 650 C CA . GLU A 1 80 ? -8.223 13.139 7.813 1.00 57.31 80 GLU A CA 1
ATOM 651 C C . GLU A 1 80 ? -6.908 13.550 8.493 1.00 57.31 80 GLU A C 1
ATOM 653 O O . GLU A 1 80 ? -6.014 14.085 7.841 1.00 57.31 80 GLU A O 1
ATOM 658 N N . TYR A 1 81 ? -6.754 13.242 9.784 1.00 60.00 81 TYR A N 1
ATOM 659 C CA . TYR A 1 81 ? -5.538 13.537 10.549 1.00 60.00 81 TYR A CA 1
ATOM 660 C C . TYR A 1 81 ? -4.397 12.555 10.268 1.00 60.00 81 TYR A C 1
ATOM 662 O O . TYR A 1 81 ? -3.251 12.849 10.596 1.00 60.00 81 TYR A O 1
ATOM 670 N N . MET A 1 82 ? -4.699 11.421 9.630 1.00 60.47 82 MET A N 1
ATOM 671 C CA . MET A 1 82 ? -3.719 10.383 9.314 1.00 60.47 82 MET A CA 1
ATOM 672 C C . MET A 1 82 ? -2.956 10.683 8.023 1.00 60.47 82 MET A C 1
ATOM 674 O O . MET A 1 82 ? -1.887 10.127 7.810 1.00 60.47 82 MET A O 1
ATOM 678 N N . LEU A 1 83 ? -3.464 11.571 7.160 1.00 63.34 83 LEU A N 1
ATOM 679 C CA . LEU A 1 83 ? -2.855 11.896 5.863 1.00 63.34 83 LEU A CA 1
ATOM 680 C C . LEU A 1 83 ? -1.383 12.347 5.968 1.00 63.34 83 LEU A C 1
ATOM 682 O O . LEU A 1 83 ? -0.549 11.772 5.265 1.00 63.34 83 LEU A O 1
ATOM 686 N N . PRO A 1 84 ? -1.014 13.294 6.855 1.00 66.69 84 PRO A N 1
ATOM 687 C CA . PRO A 1 84 ? 0.386 13.685 7.026 1.00 66.69 84 PRO A CA 1
ATOM 688 C C . PRO A 1 84 ? 1.268 12.554 7.578 1.00 66.69 84 PRO A C 1
ATOM 690 O O . PRO A 1 84 ? 2.413 12.410 7.163 1.00 66.69 84 PRO A O 1
ATOM 693 N N . GLN A 1 85 ? 0.738 11.729 8.486 1.00 63.22 85 GLN A N 1
ATOM 694 C CA . GLN A 1 85 ? 1.460 10.604 9.100 1.00 63.22 85 GLN A CA 1
ATOM 695 C C . GLN A 1 85 ? 1.696 9.474 8.097 1.00 63.22 85 GLN A C 1
ATOM 697 O O . GLN A 1 85 ? 2.792 8.932 8.012 1.00 63.22 85 GLN A O 1
ATOM 702 N N . ILE A 1 86 ? 0.690 9.178 7.274 1.00 61.88 86 ILE A N 1
ATOM 703 C CA . ILE A 1 86 ? 0.779 8.260 6.137 1.00 61.88 86 ILE A CA 1
ATOM 704 C C . ILE A 1 86 ? 1.867 8.735 5.179 1.00 61.88 86 ILE A C 1
ATOM 706 O O . ILE A 1 86 ? 2.694 7.937 4.751 1.00 61.88 86 ILE A O 1
ATOM 710 N N . GLN A 1 87 ? 1.911 10.033 4.877 1.00 64.69 87 GLN A N 1
ATOM 711 C CA . GLN A 1 87 ? 2.919 10.594 3.984 1.00 64.69 87 GLN A CA 1
ATOM 712 C C . GLN A 1 87 ? 4.341 10.479 4.560 1.00 64.69 87 GLN A C 1
ATOM 714 O O . GLN A 1 87 ? 5.242 10.046 3.843 1.00 64.69 87 GLN A O 1
ATOM 719 N N . LEU A 1 88 ? 4.527 10.774 5.851 1.00 67.88 88 LEU A N 1
ATOM 720 C CA . LEU A 1 88 ? 5.802 10.581 6.556 1.00 67.88 88 LEU A CA 1
ATOM 721 C C . LEU A 1 88 ? 6.214 9.105 6.630 1.00 67.88 88 LEU A C 1
ATOM 723 O O . LEU A 1 88 ? 7.394 8.786 6.515 1.00 67.88 88 LEU A O 1
ATOM 727 N N . ALA A 1 89 ? 5.253 8.197 6.794 1.00 66.12 89 ALA A N 1
ATOM 728 C CA . ALA A 1 89 ? 5.517 6.767 6.831 1.00 66.12 89 ALA A CA 1
ATOM 729 C C . ALA A 1 89 ? 5.907 6.222 5.447 1.00 66.12 89 ALA A C 1
ATOM 731 O O . ALA A 1 89 ? 6.751 5.340 5.368 1.00 66.12 89 ALA A O 1
ATOM 732 N N . ILE A 1 90 ? 5.362 6.761 4.348 1.00 64.94 90 ILE A N 1
ATOM 733 C CA . ILE A 1 90 ? 5.696 6.343 2.972 1.00 64.94 90 ILE A CA 1
ATOM 734 C C . ILE A 1 90 ? 7.139 6.701 2.586 1.00 64.94 90 ILE A C 1
ATOM 736 O O . ILE A 1 90 ? 7.797 5.931 1.880 1.00 64.94 90 ILE A O 1
ATOM 740 N N . GLU A 1 91 ? 7.633 7.861 3.013 1.00 68.06 91 GLU A N 1
ATOM 741 C CA . GLU A 1 91 ? 8.873 8.464 2.509 1.00 68.06 91 GLU A CA 1
ATOM 742 C C . GLU A 1 91 ? 10.126 7.565 2.665 1.00 68.06 91 GLU A C 1
ATOM 744 O O . GLU A 1 91 ? 10.819 7.334 1.664 1.00 68.06 91 GLU A O 1
ATOM 749 N N . PRO A 1 92 ? 10.400 6.935 3.827 1.00 69.31 92 PRO A N 1
ATOM 750 C CA . PRO A 1 92 ? 11.522 6.001 3.969 1.00 69.31 92 PRO A CA 1
ATOM 751 C C . PRO A 1 92 ? 11.428 4.786 3.037 1.00 69.31 92 PRO A C 1
ATOM 753 O O . PRO A 1 92 ? 12.440 4.313 2.508 1.00 69.31 92 PRO A O 1
ATOM 756 N N . HIS A 1 93 ? 10.214 4.278 2.810 1.00 71.44 93 HIS A N 1
ATOM 757 C CA . HIS A 1 93 ? 9.990 3.114 1.959 1.00 71.44 93 HIS A CA 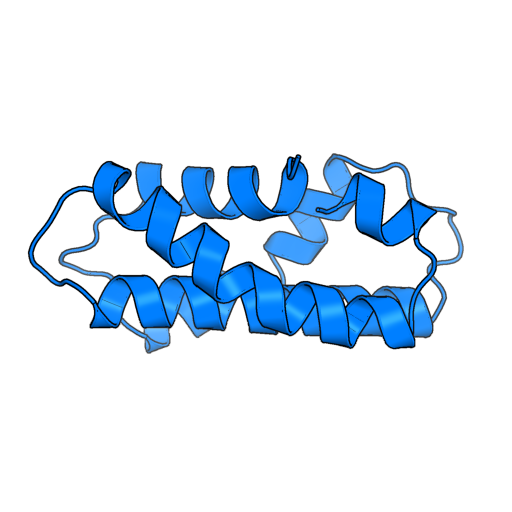1
ATOM 758 C C . HIS A 1 93 ? 10.133 3.457 0.476 1.00 71.44 93 HIS A C 1
ATOM 760 O O . HIS A 1 93 ? 10.708 2.672 -0.280 1.00 71.44 93 HIS A O 1
ATOM 766 N N . TYR A 1 94 ? 9.695 4.649 0.065 1.00 70.50 94 TYR A N 1
ATOM 767 C CA . TYR A 1 94 ? 9.941 5.168 -1.278 1.00 70.50 94 TYR A CA 1
ATOM 768 C C . TYR A 1 94 ? 11.443 5.199 -1.593 1.00 70.50 94 TYR A C 1
ATOM 770 O O . TYR A 1 94 ? 11.874 4.665 -2.616 1.00 70.50 94 TYR A O 1
ATOM 778 N N . HIS A 1 95 ? 12.263 5.735 -0.682 1.00 71.12 95 HIS A N 1
ATOM 779 C CA . HIS A 1 95 ? 13.716 5.780 -0.862 1.00 71.12 95 HIS A CA 1
ATOM 780 C C . HIS A 1 95 ? 14.364 4.393 -0.945 1.00 71.12 95 HIS A C 1
ATOM 782 O O . HIS A 1 95 ? 15.330 4.213 -1.688 1.00 71.12 95 HIS A O 1
ATOM 788 N N . ALA A 1 96 ? 13.857 3.404 -0.204 1.00 73.06 96 ALA A N 1
ATOM 789 C CA . ALA A 1 96 ? 14.340 2.028 -0.293 1.00 73.06 96 ALA A CA 1
ATOM 790 C C . ALA A 1 96 ? 14.005 1.390 -1.653 1.00 73.06 96 ALA A C 1
ATOM 792 O O . ALA A 1 96 ? 14.870 0.768 -2.272 1.00 73.06 96 ALA A O 1
ATOM 793 N N . LEU A 1 97 ? 12.783 1.596 -2.152 1.00 71.25 97 LEU A N 1
ATOM 794 C CA . LEU A 1 97 ? 12.331 1.077 -3.445 1.00 71.25 97 LEU A CA 1
ATOM 795 C C . LEU A 1 97 ? 13.029 1.779 -4.625 1.00 71.25 97 LEU A C 1
ATOM 797 O O . LEU A 1 97 ? 13.378 1.124 -5.609 1.00 71.25 97 LEU A O 1
ATOM 801 N N . ALA A 1 98 ? 13.339 3.073 -4.497 1.00 73.94 98 ALA A N 1
ATOM 802 C CA . ALA A 1 98 ? 14.089 3.859 -5.484 1.00 73.94 98 ALA A CA 1
ATOM 803 C C . ALA A 1 98 ? 15.515 3.356 -5.752 1.00 73.94 98 ALA A C 1
ATOM 805 O O . ALA A 1 98 ? 16.081 3.654 -6.800 1.00 73.94 98 ALA A O 1
ATOM 806 N N . LYS A 1 99 ? 16.095 2.562 -4.844 1.00 77.75 99 LYS A N 1
ATOM 807 C CA . LYS A 1 99 ? 17.418 1.945 -5.043 1.00 77.75 99 LYS A CA 1
ATOM 808 C C . LYS A 1 99 ? 17.386 0.723 -5.961 1.00 77.75 99 LYS A C 1
ATOM 810 O O . LYS A 1 99 ? 18.436 0.302 -6.434 1.00 77.75 99 LYS A O 1
ATOM 815 N N . VAL A 1 100 ? 16.212 0.123 -6.161 1.00 74.94 100 VAL A N 1
ATOM 816 C CA . VAL A 1 100 ? 16.063 -1.193 -6.807 1.00 74.94 100 VAL A CA 1
ATOM 817 C C . VAL A 1 100 ? 15.217 -1.114 -8.081 1.00 74.94 100 VAL A C 1
ATOM 819 O O . VAL A 1 100 ? 15.400 -1.926 -8.987 1.00 74.94 100 VAL A O 1
ATOM 822 N N . TYR A 1 101 ? 14.318 -0.133 -8.181 1.00 77.19 101 TYR A N 1
ATOM 823 C CA . TYR A 1 101 ? 13.340 -0.025 -9.264 1.00 77.19 101 TYR A CA 1
ATOM 824 C C . TYR A 1 101 ? 13.445 1.314 -10.009 1.00 77.19 101 TYR A C 1
ATOM 826 O O . TYR A 1 101 ? 13.902 2.315 -9.464 1.00 77.19 101 TYR A O 1
ATOM 834 N N . SER A 1 102 ? 13.022 1.339 -11.278 1.00 75.44 102 SER A N 1
ATOM 835 C CA . SER A 1 102 ? 13.112 2.535 -12.126 1.00 75.44 102 SER A CA 1
ATOM 836 C C . SER A 1 102 ? 12.254 3.687 -11.597 1.00 75.44 102 SER A C 1
ATOM 838 O O . SER A 1 102 ? 11.105 3.464 -11.207 1.00 75.44 102 SER A O 1
ATOM 840 N N . ALA A 1 103 ? 12.754 4.918 -11.718 1.00 71.69 103 ALA A N 1
ATOM 841 C CA . ALA A 1 103 ? 12.027 6.127 -11.336 1.00 71.69 103 ALA A CA 1
ATOM 842 C C . ALA A 1 103 ? 10.678 6.296 -12.065 1.00 71.69 103 ALA A C 1
ATOM 844 O O . ALA A 1 103 ? 9.732 6.770 -11.450 1.00 71.69 103 ALA A O 1
ATOM 845 N N . ASP A 1 104 ? 10.556 5.867 -13.330 1.00 71.75 104 ASP A N 1
ATOM 846 C CA . ASP A 1 104 ? 9.289 5.952 -14.083 1.00 71.75 104 ASP A CA 1
ATOM 847 C C . ASP A 1 104 ? 8.193 5.065 -13.470 1.00 71.75 104 ASP A C 1
ATOM 849 O O . ASP A 1 104 ? 7.083 5.521 -13.207 1.00 71.75 104 ASP A O 1
ATOM 853 N N . LEU A 1 105 ? 8.517 3.804 -13.161 1.00 73.69 105 LEU A N 1
ATOM 854 C CA . LEU A 1 105 ? 7.586 2.886 -12.498 1.00 73.69 105 LEU A CA 1
ATOM 855 C C . LEU A 1 105 ? 7.186 3.392 -11.105 1.00 73.69 105 LEU A C 1
ATOM 857 O O . LEU A 1 105 ? 6.011 3.340 -10.743 1.00 73.69 105 LEU A O 1
ATOM 861 N N . LEU A 1 106 ? 8.154 3.897 -10.338 1.00 73.50 106 LEU A N 1
ATOM 862 C CA . LEU A 1 106 ? 7.907 4.447 -9.008 1.00 73.50 106 LEU A CA 1
ATOM 863 C C . LEU A 1 106 ? 7.072 5.724 -9.066 1.00 73.50 106 LEU A C 1
ATOM 865 O O . LEU A 1 106 ? 6.159 5.857 -8.266 1.00 73.50 106 LEU A O 1
ATOM 869 N N . GLY A 1 107 ? 7.310 6.611 -10.033 1.00 69.75 107 GLY A N 1
ATOM 870 C CA . GLY A 1 107 ? 6.547 7.848 -10.210 1.00 69.75 107 GLY A CA 1
ATOM 871 C C . GLY A 1 107 ? 5.100 7.637 -10.657 1.00 69.75 107 GLY A C 1
ATOM 872 O O . GLY A 1 107 ? 4.270 8.514 -10.454 1.00 69.75 107 GLY A O 1
ATOM 873 N N . ARG A 1 108 ? 4.764 6.478 -11.239 1.00 71.75 108 ARG A N 1
ATOM 874 C CA . ARG A 1 108 ? 3.364 6.118 -11.535 1.00 71.75 108 ARG A CA 1
ATOM 875 C C . ARG A 1 108 ? 2.614 5.593 -10.311 1.00 71.75 108 ARG A C 1
ATOM 877 O O . ARG A 1 108 ? 1.390 5.625 -10.294 1.00 71.75 108 ARG A O 1
ATOM 884 N N . ILE A 1 109 ? 3.331 5.056 -9.327 1.00 71.31 109 ILE A N 1
ATOM 885 C CA . ILE A 1 109 ? 2.758 4.397 -8.142 1.00 71.31 109 ILE A CA 1
ATOM 886 C C . ILE A 1 109 ? 2.750 5.318 -6.930 1.00 71.31 109 ILE A C 1
ATOM 888 O O . ILE A 1 109 ? 1.799 5.288 -6.136 1.00 71.31 109 ILE A O 1
ATOM 892 N N . PHE A 1 110 ? 3.819 6.100 -6.807 1.00 68.12 110 PHE A N 1
ATOM 893 C CA . PHE A 1 110 ? 3.970 7.173 -5.853 1.00 68.12 110 PHE A CA 1
ATOM 894 C C . PHE A 1 110 ? 3.846 8.525 -6.546 1.00 68.12 110 PHE A C 1
ATOM 896 O O . PHE A 1 110 ? 4.487 9.478 -6.066 1.00 68.12 110 PHE A O 1
#

Organism: Photobacterium sp. (strain ATCC 43367) (NCBI:txid379097)

Radius of gyration: 13.91 Å; chains: 1; bounding box: 32×25×39 Å

Foldseek 3Di:
DQPLLLVVLLVCQVPDDLLPDDLVNLCPVQQCVSVVSLCVVDPDDPPCDPLNVVLSNLSSVLSSVLNNVLSVVDPDDGPVVSSVVSVVSVVVSLVVSVVPDDPVVSVSND